Protein AF-A0A924RIN3-F1 (afdb_monomer_lite)

Secondary structure (DSSP, 8-state):
---TT-HHHHHHHHHHHHHHHHHTS-TTTHHHHHHHHHHHHHHHHHTSTT--HHHHHHHHHHTTT-HHHHHHHHHHHHHT-TTSHHHHHHHHHHHHTT-HHHHHHHHHHH--TTTS-HHHHHHHHHHHHHTT-HHHHHHHHHHHTTSS-HHHHHHHHHHHHHHHHHT--

Radius of gyration: 17.66 Å; chains: 1; bounding box: 41×38×47 Å

pLDDT: mean 95.0, std 5.31, range [60.62, 98.88]

Sequence (169 aa):
MVDPNDHVAFAELAEIVRAHAALGHEDESRPRAVADAEWALAEELAQSARAWYPLIELARLSVREDLDGAQRRLGIAVERDPSGRALAEALAMLRRAGMLDAALSLGVGHWRPREHVPEAGRELVQIAVQAGRIGEAKRHLAALEAHPDQGAVGDLRIDLDAMILSHDH

Structure (mmCIF, N/CA/C/O backbone):
data_AF-A0A924RIN3-F1
#
_entry.id   AF-A0A924RIN3-F1
#
loop_
_atom_site.group_PDB
_atom_site.id
_atom_site.type_symbol
_atom_site.label_atom_id
_atom_site.label_alt_id
_atom_site.label_comp_id
_atom_site.label_asym_id
_atom_site.label_entity_id
_atom_site.label_seq_id
_atom_site.pdbx_PDB_ins_code
_atom_site.Cartn_x
_atom_site.Cartn_y
_atom_site.Cartn_z
_atom_site.occupancy
_atom_site.B_iso_or_equiv
_atom_site.auth_seq_id
_atom_site.auth_comp_id
_atom_site.auth_asym_id
_atom_site.auth_atom_id
_atom_site.pdbx_PDB_model_num
ATOM 1 N N . MET A 1 1 ? -2.947 19.252 -17.527 1.00 60.62 1 MET A N 1
ATOM 2 C CA . MET A 1 1 ? -1.779 18.657 -16.843 1.00 60.62 1 MET A CA 1
ATOM 3 C C . MET A 1 1 ? -2.234 17.296 -16.359 1.00 60.62 1 MET A C 1
ATOM 5 O O . MET A 1 1 ? -3.282 17.256 -15.731 1.00 60.62 1 MET A O 1
ATOM 9 N N . VAL A 1 2 ? -1.551 16.222 -16.756 1.00 81.12 2 VAL A N 1
ATOM 10 C CA . VAL A 1 2 ? -1.919 14.840 -16.390 1.00 81.12 2 VAL A CA 1
ATOM 11 C C . VAL A 1 2 ? -1.817 14.682 -14.869 1.00 81.12 2 VAL A C 1
ATOM 13 O O . VAL A 1 2 ? -0.921 15.275 -14.262 1.00 81.12 2 VAL A O 1
ATOM 16 N N . ASP A 1 3 ? -2.752 13.956 -14.255 1.00 90.12 3 ASP A N 1
ATOM 17 C CA . ASP A 1 3 ? -2.688 13.618 -12.832 1.00 90.12 3 ASP A CA 1
ATOM 18 C C . ASP A 1 3 ? -1.645 12.505 -12.633 1.00 90.12 3 ASP A C 1
ATOM 20 O O . ASP A 1 3 ? -1.847 11.401 -13.136 1.00 90.12 3 ASP A O 1
ATOM 24 N N . PRO A 1 4 ? -0.520 12.752 -11.934 1.00 90.12 4 PRO A N 1
ATOM 25 C CA . PRO A 1 4 ? 0.497 11.723 -11.716 1.00 90.12 4 PRO A CA 1
ATOM 26 C C . PRO A 1 4 ? 0.030 10.602 -10.776 1.00 90.12 4 PRO A C 1
ATOM 28 O O . PRO A 1 4 ? 0.766 9.640 -10.581 1.00 90.12 4 PRO A O 1
ATOM 31 N N . ASN A 1 5 ? -1.155 10.739 -10.174 1.00 95.50 5 ASN A N 1
ATOM 32 C CA . ASN A 1 5 ? -1.767 9.735 -9.311 1.00 95.50 5 ASN A CA 1
ATOM 33 C C . ASN A 1 5 ? -2.856 8.918 -10.015 1.00 95.50 5 ASN A C 1
ATOM 35 O O . ASN A 1 5 ? -3.521 8.107 -9.371 1.00 95.50 5 ASN A O 1
ATOM 39 N N . ASP A 1 6 ? -3.041 9.118 -11.322 1.00 94.69 6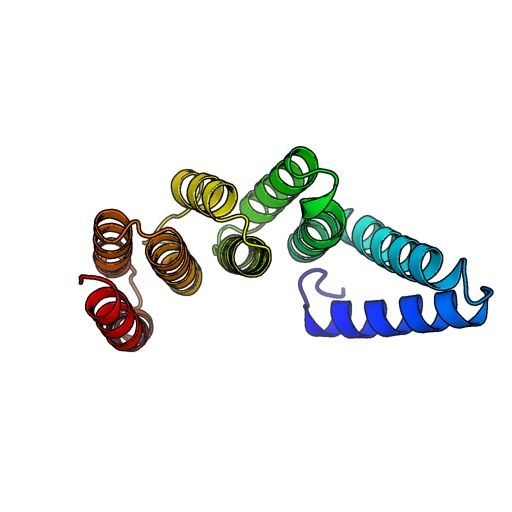 ASP A N 1
ATOM 40 C CA . ASP A 1 6 ? -3.910 8.274 -12.130 1.00 94.69 6 ASP A CA 1
ATOM 41 C C . ASP A 1 6 ? -3.249 6.904 -12.343 1.00 94.69 6 ASP A C 1
ATOM 43 O O . ASP A 1 6 ? -2.383 6.709 -13.199 1.00 94.69 6 ASP A O 1
ATOM 47 N N . HIS A 1 7 ? -3.678 5.947 -11.528 1.00 93.56 7 HIS A N 1
ATOM 48 C CA . HIS A 1 7 ? -3.308 4.539 -11.602 1.00 93.56 7 HIS 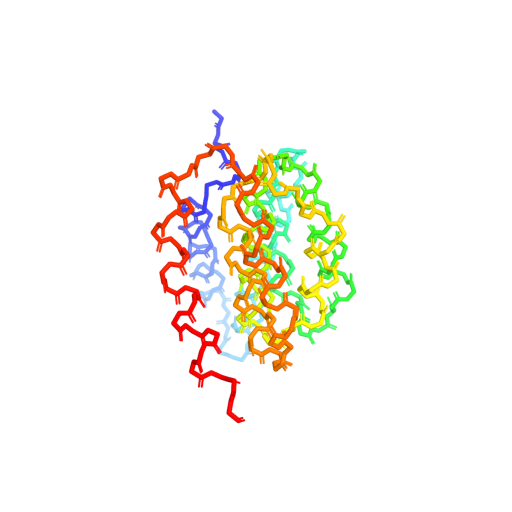A CA 1
ATOM 49 C C . HIS A 1 7 ? -3.563 3.879 -12.968 1.00 93.56 7 HIS A C 1
ATOM 51 O O . HIS A 1 7 ? -2.773 3.026 -13.372 1.00 93.56 7 HIS A O 1
ATOM 57 N N . VAL A 1 8 ? -4.611 4.271 -13.704 1.00 94.19 8 VAL A N 1
ATOM 58 C CA . VAL A 1 8 ? -4.901 3.702 -15.032 1.00 94.19 8 VAL A CA 1
ATOM 59 C C . VAL A 1 8 ? -3.883 4.222 -16.035 1.00 94.19 8 VAL A C 1
ATOM 61 O O . VAL A 1 8 ? -3.237 3.430 -16.721 1.00 94.19 8 VAL A O 1
ATOM 64 N N . ALA A 1 9 ? -3.665 5.538 -16.053 1.00 94.75 9 ALA A N 1
ATOM 65 C CA . ALA A 1 9 ? -2.673 6.148 -16.930 1.00 94.75 9 ALA A CA 1
ATOM 66 C C . ALA A 1 9 ? -1.254 5.633 -16.632 1.00 94.75 9 ALA A C 1
ATOM 68 O O . ALA A 1 9 ? -0.486 5.361 -17.557 1.00 94.75 9 ALA A O 1
ATOM 69 N N . PHE A 1 10 ? -0.902 5.452 -15.353 1.00 95.19 10 PHE A N 1
ATOM 70 C CA . PHE A 1 10 ? 0.376 4.851 -14.976 1.00 95.19 10 PHE A CA 1
ATOM 71 C C . PHE A 1 10 ? 0.501 3.424 -15.516 1.00 95.19 10 PHE A C 1
ATOM 73 O O . PHE A 1 10 ? 1.515 3.097 -16.128 1.00 95.19 10 PHE A O 1
ATOM 80 N N . ALA A 1 11 ? -0.515 2.578 -15.316 1.00 94.31 11 ALA A N 1
ATOM 81 C CA . ALA A 1 11 ? -0.486 1.186 -15.757 1.00 94.31 11 ALA A CA 1
ATOM 82 C C . ALA A 1 11 ? -0.341 1.067 -17.283 1.00 94.31 11 ALA A C 1
ATOM 84 O O . ALA A 1 11 ? 0.466 0.269 -17.758 1.00 94.31 11 ALA A O 1
ATOM 85 N N . GLU A 1 12 ? -1.058 1.895 -18.046 1.00 96.06 12 GLU A N 1
ATOM 86 C CA . GLU A 1 12 ? -0.946 1.947 -19.507 1.00 96.06 12 GLU A CA 1
ATOM 87 C C . GLU A 1 12 ? 0.465 2.349 -19.960 1.00 96.06 12 GLU A C 1
ATOM 89 O O . GLU A 1 12 ? 1.055 1.695 -20.823 1.00 96.06 12 GLU A O 1
ATOM 94 N N . LEU A 1 13 ? 1.046 3.386 -19.349 1.00 95.38 13 LEU A N 1
ATOM 95 C CA . LEU A 1 13 ? 2.418 3.807 -19.644 1.00 95.38 13 LEU A CA 1
ATOM 96 C C . LEU A 1 13 ? 3.439 2.736 -19.251 1.00 95.38 13 LEU A C 1
ATOM 98 O O . LEU A 1 13 ? 4.384 2.491 -20.004 1.00 95.38 13 LEU A O 1
ATOM 102 N N . ALA A 1 14 ? 3.236 2.073 -18.112 1.00 95.06 14 ALA A N 1
ATOM 103 C CA . ALA A 1 14 ? 4.094 0.999 -17.637 1.00 95.06 14 ALA A CA 1
ATOM 104 C C . ALA A 1 14 ? 4.102 -0.179 -18.626 1.00 95.06 14 ALA A C 1
ATOM 106 O O . ALA A 1 14 ? 5.171 -0.674 -18.976 1.00 95.06 14 ALA A O 1
ATOM 107 N N . GLU A 1 15 ? 2.942 -0.583 -19.152 1.00 95.44 15 GLU A N 1
ATOM 108 C CA . GLU A 1 15 ? 2.861 -1.615 -20.197 1.00 95.44 15 GLU A CA 1
ATOM 109 C C . GLU A 1 15 ? 3.625 -1.214 -21.465 1.00 95.44 15 GLU A C 1
ATOM 111 O O . GLU A 1 15 ? 4.379 -2.018 -22.016 1.00 95.44 15 GLU A O 1
ATOM 116 N N . ILE A 1 16 ? 3.496 0.041 -21.906 1.00 96.00 16 ILE A N 1
ATOM 117 C CA . ILE A 1 16 ? 4.192 0.539 -23.099 1.00 96.00 16 ILE A CA 1
ATOM 118 C C . ILE A 1 16 ? 5.715 0.486 -22.913 1.00 96.00 16 ILE A C 1
ATOM 120 O O . ILE A 1 16 ? 6.418 -0.030 -23.789 1.00 96.00 16 ILE A O 1
ATOM 124 N N . VAL A 1 17 ? 6.244 0.986 -21.789 1.00 95.44 17 VAL A N 1
ATOM 125 C CA . VAL A 1 17 ? 7.701 0.999 -21.555 1.00 95.44 17 VAL A CA 1
ATOM 126 C C . VAL A 1 17 ? 8.256 -0.407 -21.342 1.00 95.44 17 VAL A C 1
ATOM 128 O O . VAL A 1 17 ? 9.335 -0.711 -21.852 1.00 95.44 17 VAL A O 1
ATOM 131 N N . ARG A 1 18 ? 7.502 -1.297 -20.682 1.00 93.69 18 ARG A N 1
ATOM 132 C CA . ARG A 1 18 ? 7.867 -2.711 -20.533 1.00 93.69 18 ARG A CA 1
ATOM 133 C C . ARG A 1 18 ? 7.918 -3.423 -21.880 1.00 93.69 18 ARG A C 1
ATOM 135 O O . ARG A 1 18 ? 8.896 -4.111 -22.164 1.00 93.69 18 ARG A O 1
ATOM 142 N N . ALA A 1 19 ? 6.901 -3.243 -22.723 1.00 92.69 19 ALA A N 1
ATOM 143 C CA . ALA A 1 19 ? 6.863 -3.839 -24.055 1.00 92.69 19 ALA A CA 1
ATOM 144 C C . ALA A 1 19 ? 8.022 -3.334 -24.925 1.00 92.69 19 ALA A C 1
ATOM 146 O O . ALA A 1 19 ? 8.679 -4.126 -25.600 1.00 92.69 19 ALA A O 1
ATOM 147 N N . HIS A 1 20 ? 8.320 -2.034 -24.870 1.00 92.56 20 HIS A N 1
ATOM 148 C CA . HIS A 1 20 ? 9.442 -1.457 -25.606 1.00 92.56 20 HIS A CA 1
ATOM 149 C C . HIS A 1 20 ? 10.793 -2.006 -25.127 1.00 92.56 20 HIS A C 1
ATOM 151 O O . HIS A 1 20 ? 11.604 -2.440 -25.945 1.00 92.56 20 HIS A O 1
ATOM 157 N N . ALA A 1 21 ? 11.012 -2.061 -23.810 1.00 91.38 21 ALA A N 1
ATOM 158 C CA . ALA A 1 21 ? 12.217 -2.644 -23.227 1.00 91.38 21 ALA A CA 1
ATOM 159 C C . ALA A 1 21 ? 12.362 -4.133 -23.581 1.00 91.38 21 ALA A C 1
ATOM 161 O O . ALA A 1 21 ? 13.458 -4.602 -23.868 1.00 91.38 21 ALA A O 1
ATOM 162 N N . ALA A 1 22 ? 11.262 -4.885 -23.642 1.00 91.06 22 ALA A N 1
ATOM 163 C CA . ALA A 1 22 ? 11.312 -6.304 -23.971 1.00 91.06 22 ALA A CA 1
ATOM 164 C C . ALA A 1 22 ? 11.766 -6.596 -25.413 1.00 91.06 22 ALA A C 1
ATOM 166 O O . ALA A 1 22 ? 12.414 -7.618 -25.647 1.00 91.06 22 ALA A O 1
ATOM 167 N N . LEU A 1 23 ? 11.441 -5.712 -26.365 1.00 89.00 23 LEU A N 1
ATOM 168 C CA . LEU A 1 23 ? 11.794 -5.859 -27.783 1.00 89.00 23 LEU A CA 1
ATOM 169 C C . LEU A 1 23 ? 13.287 -5.633 -28.060 1.00 89.00 23 LEU A C 1
ATOM 171 O O . LEU A 1 23 ? 13.813 -6.176 -29.029 1.00 89.00 23 LEU A O 1
ATOM 175 N N . GLY A 1 24 ? 13.963 -4.831 -27.234 1.00 81.31 24 GLY A N 1
ATOM 176 C CA . GLY A 1 24 ? 15.371 -4.467 -27.418 1.00 81.31 24 GLY A CA 1
ATOM 177 C C . GLY A 1 24 ? 16.381 -5.438 -26.801 1.00 81.31 24 GLY A C 1
ATOM 178 O O . GLY A 1 24 ? 17.581 -5.219 -26.950 1.00 81.31 24 GLY A O 1
ATOM 179 N N . HIS A 1 25 ? 15.921 -6.476 -26.094 1.00 84.50 25 HIS A N 1
ATOM 180 C CA . HIS A 1 25 ? 16.764 -7.304 -25.230 1.00 84.50 25 HIS A CA 1
ATOM 181 C C . HIS A 1 25 ? 16.569 -8.815 -25.448 1.00 84.50 25 HIS A C 1
ATOM 183 O O . HIS A 1 25 ? 15.454 -9.316 -25.635 1.00 84.50 25 HIS A O 1
ATOM 189 N N . GLU A 1 26 ? 17.684 -9.550 -25.386 1.00 81.19 26 GLU A N 1
ATOM 190 C CA . GLU A 1 26 ? 17.725 -11.018 -25.427 1.00 81.19 26 GLU A CA 1
ATOM 191 C C . GLU A 1 26 ? 17.044 -11.643 -24.198 1.00 81.19 26 GLU A C 1
ATOM 193 O O . GLU A 1 26 ? 16.932 -11.001 -23.150 1.00 81.19 26 GLU A O 1
ATOM 198 N N . ASP A 1 27 ? 16.627 -12.909 -24.311 1.00 79.56 27 ASP A N 1
ATOM 199 C CA . ASP A 1 27 ? 15.782 -13.602 -23.324 1.00 79.56 27 ASP A CA 1
ATOM 200 C C . ASP A 1 27 ? 16.322 -13.542 -21.880 1.00 79.56 27 ASP A C 1
ATOM 202 O O . ASP A 1 27 ? 15.538 -13.339 -20.955 1.00 79.56 27 ASP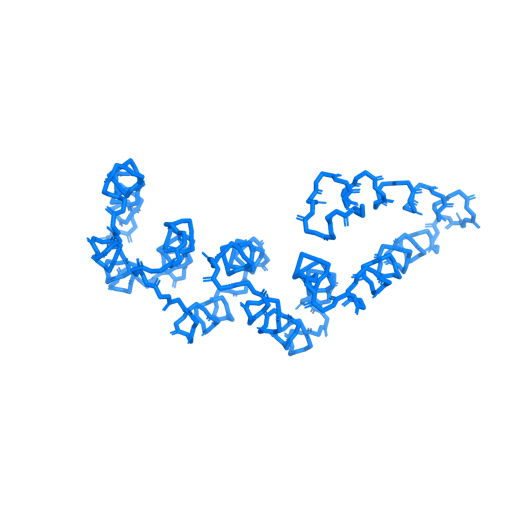 A O 1
ATOM 206 N N . GLU A 1 28 ? 17.641 -13.649 -21.672 1.00 82.81 28 GLU A N 1
ATOM 207 C CA . GLU A 1 28 ? 18.255 -13.621 -20.331 1.00 82.81 28 GLU A CA 1
ATOM 208 C C . GLU A 1 28 ? 18.287 -12.218 -19.698 1.00 82.81 28 GLU A C 1
ATOM 210 O O . GLU A 1 28 ? 18.131 -12.081 -18.485 1.00 82.81 28 GLU A O 1
ATOM 215 N N . SER A 1 29 ? 18.454 -11.160 -20.501 1.00 87.25 29 SER A N 1
ATOM 216 C CA . SER A 1 29 ? 18.517 -9.770 -20.008 1.00 87.25 29 SER A CA 1
ATOM 217 C C . SER A 1 29 ? 17.152 -9.076 -19.972 1.00 87.25 29 SER A C 1
ATOM 219 O O . SER A 1 29 ? 16.974 -8.081 -19.263 1.00 87.25 29 SER A O 1
ATOM 221 N N . ARG A 1 30 ? 16.164 -9.626 -20.690 1.00 88.44 30 ARG A N 1
ATOM 222 C CA . ARG A 1 30 ? 14.812 -9.075 -20.817 1.00 88.44 30 ARG A CA 1
ATOM 223 C C . ARG A 1 30 ? 14.135 -8.780 -19.471 1.00 88.44 30 ARG A C 1
ATOM 225 O O . ARG A 1 30 ? 13.629 -7.668 -19.335 1.00 88.44 30 ARG A O 1
ATOM 232 N N . PRO A 1 31 ? 14.118 -9.679 -18.463 1.00 88.88 31 PRO A N 1
ATOM 233 C CA . PRO A 1 31 ? 13.431 -9.394 -17.201 1.00 88.88 31 PRO A CA 1
ATOM 234 C C . PRO A 1 31 ? 13.999 -8.168 -16.482 1.00 88.88 31 PRO A C 1
ATOM 236 O O . PRO A 1 31 ? 13.246 -7.369 -15.927 1.00 88.88 31 PRO A O 1
ATOM 239 N N . ARG A 1 32 ? 15.326 -7.993 -16.531 1.00 88.62 32 ARG A N 1
ATOM 240 C CA . ARG A 1 32 ? 16.002 -6.855 -15.909 1.00 88.62 32 ARG A CA 1
ATOM 241 C C . ARG A 1 32 ? 15.695 -5.553 -16.644 1.00 88.62 32 ARG A C 1
ATOM 243 O O . ARG A 1 32 ? 15.315 -4.586 -15.997 1.00 88.62 32 ARG A O 1
ATOM 250 N N . ALA A 1 33 ? 15.779 -5.551 -17.974 1.00 90.44 33 ALA A N 1
ATOM 251 C CA . ALA A 1 33 ? 15.481 -4.373 -18.789 1.00 90.44 33 ALA A CA 1
ATOM 252 C C . ALA A 1 33 ? 14.038 -3.875 -18.599 1.00 90.44 33 ALA A C 1
ATOM 254 O O . ALA A 1 33 ? 13.791 -2.675 -18.511 1.00 90.44 33 ALA A O 1
ATOM 255 N N . VAL A 1 34 ? 13.085 -4.804 -18.491 1.00 92.19 34 VAL A N 1
ATOM 256 C CA . VAL A 1 34 ? 11.671 -4.511 -18.216 1.00 92.19 34 VAL A CA 1
ATOM 257 C C . VAL A 1 34 ? 11.498 -3.847 -16.845 1.00 92.19 34 VAL A C 1
ATOM 259 O O . VAL A 1 34 ? 10.801 -2.838 -16.742 1.00 92.19 34 VAL A O 1
ATOM 262 N N . ALA A 1 35 ? 12.155 -4.378 -15.808 1.00 91.12 35 ALA A N 1
ATOM 263 C CA . ALA A 1 35 ? 12.113 -3.805 -14.464 1.00 91.12 35 ALA A CA 1
ATOM 264 C C . ALA A 1 35 ? 12.775 -2.417 -14.403 1.00 91.12 35 ALA A C 1
ATOM 266 O O . ALA A 1 35 ? 12.212 -1.500 -13.807 1.00 91.12 35 ALA A O 1
ATOM 267 N N . ASP A 1 36 ? 13.926 -2.242 -15.058 1.00 94.00 36 ASP A N 1
ATOM 268 C CA . ASP A 1 36 ? 14.646 -0.965 -15.106 1.00 94.00 36 ASP A CA 1
ATOM 269 C C . ASP A 1 36 ? 13.830 0.114 -15.855 1.00 94.00 36 ASP A C 1
ATOM 271 O O . ASP A 1 36 ? 13.809 1.275 -15.445 1.00 94.00 36 ASP A O 1
ATOM 275 N N . ALA A 1 37 ? 13.100 -0.253 -16.916 1.00 95.56 37 ALA A N 1
ATOM 276 C CA . ALA A 1 37 ? 12.231 0.672 -17.648 1.00 95.56 37 ALA A CA 1
ATOM 277 C C . ALA A 1 37 ? 11.029 1.145 -16.813 1.00 95.56 37 ALA A C 1
ATOM 279 O O . ALA A 1 37 ? 10.693 2.331 -16.810 1.00 95.56 37 ALA A O 1
ATOM 280 N N . GLU A 1 38 ? 10.390 0.228 -16.085 1.00 96.50 38 GLU A N 1
ATOM 281 C CA . GLU A 1 38 ? 9.289 0.558 -15.177 1.00 96.50 38 GLU A CA 1
ATOM 282 C C . GLU A 1 38 ? 9.765 1.415 -13.997 1.00 96.50 38 GLU A C 1
ATOM 284 O O . GLU A 1 38 ? 9.096 2.378 -13.619 1.00 96.50 38 GLU A O 1
ATOM 289 N N . TRP A 1 39 ? 10.956 1.119 -13.469 1.00 97.00 39 TRP A N 1
ATOM 290 C CA . TRP A 1 39 ? 11.609 1.935 -12.450 1.00 97.00 39 TRP A CA 1
ATOM 291 C C . TRP A 1 39 ? 11.827 3.370 -12.933 1.00 97.00 39 TRP A C 1
ATOM 293 O O . TRP A 1 39 ? 11.400 4.313 -12.268 1.00 97.00 39 TRP A O 1
ATOM 303 N N . ALA A 1 40 ? 12.427 3.544 -14.114 1.00 97.06 40 ALA A N 1
ATOM 304 C CA . ALA A 1 40 ? 12.713 4.861 -14.679 1.00 97.06 40 ALA A CA 1
ATOM 305 C C . ALA A 1 40 ? 11.436 5.689 -14.914 1.00 97.06 40 ALA A C 1
ATOM 307 O O . ALA A 1 40 ? 11.412 6.885 -14.621 1.00 97.06 40 ALA A O 1
ATOM 308 N N . LEU A 1 41 ? 10.354 5.055 -15.389 1.00 96.56 41 LEU A N 1
ATOM 309 C CA . LEU A 1 41 ? 9.045 5.702 -15.523 1.00 96.56 41 LEU A CA 1
ATOM 310 C C . LEU A 1 41 ? 8.536 6.218 -14.170 1.00 96.56 41 LEU A C 1
ATOM 312 O O . LEU A 1 41 ? 8.092 7.362 -14.061 1.00 96.56 41 LEU A O 1
ATOM 316 N N . ALA A 1 42 ? 8.595 5.378 -13.137 1.00 96.44 42 ALA A N 1
ATOM 317 C CA . ALA A 1 42 ? 8.117 5.744 -11.815 1.00 96.44 42 ALA A CA 1
ATOM 318 C C . ALA A 1 42 ? 8.970 6.854 -11.177 1.00 96.44 42 ALA A C 1
ATOM 320 O O . ALA A 1 42 ? 8.413 7.764 -10.561 1.00 96.44 42 ALA A O 1
ATOM 321 N N . GLU A 1 43 ? 10.293 6.837 -11.366 1.00 96.75 43 GLU A N 1
ATOM 322 C CA . GLU A 1 43 ? 11.189 7.909 -10.913 1.00 96.75 43 GLU A CA 1
ATOM 323 C C . GLU A 1 43 ? 10.882 9.249 -11.575 1.00 96.75 43 GLU A C 1
ATOM 325 O O . GLU A 1 43 ? 10.776 10.259 -10.875 1.00 96.75 43 GLU A O 1
ATOM 330 N N . GLU A 1 44 ? 10.694 9.263 -12.895 1.00 96.38 44 GLU A N 1
ATOM 331 C CA . GLU A 1 44 ? 10.370 10.484 -13.634 1.00 96.38 44 GLU A CA 1
ATOM 332 C C . GLU A 1 44 ? 9.057 11.099 -13.127 1.00 96.38 44 GLU A C 1
ATOM 334 O O . GLU A 1 44 ? 8.996 12.283 -12.790 1.00 96.38 44 GLU A O 1
ATOM 339 N N . LEU A 1 45 ? 8.010 10.284 -12.967 1.00 94.50 45 LEU A N 1
ATOM 340 C CA . LEU A 1 45 ? 6.715 10.762 -12.477 1.00 94.50 45 LEU A CA 1
ATOM 341 C C . LEU A 1 45 ? 6.758 11.189 -10.997 1.00 94.50 45 LEU A C 1
ATOM 343 O O . LEU A 1 45 ? 6.055 12.127 -10.600 1.00 94.50 45 LEU A O 1
ATOM 347 N N . ALA A 1 46 ? 7.603 10.558 -10.176 1.00 95.25 46 ALA A N 1
ATOM 348 C CA . ALA A 1 46 ? 7.756 10.873 -8.754 1.00 95.25 46 ALA A CA 1
ATOM 349 C C . ALA A 1 46 ? 8.384 12.255 -8.481 1.00 95.25 46 ALA A C 1
ATOM 351 O O . ALA A 1 46 ? 8.246 12.773 -7.362 1.00 95.25 46 ALA A O 1
ATOM 352 N N . GLN A 1 47 ? 9.025 12.881 -9.480 1.00 92.69 47 GLN A N 1
ATOM 353 C CA . GLN A 1 47 ? 9.599 14.230 -9.364 1.00 92.69 47 GLN A CA 1
ATOM 354 C C . GLN A 1 47 ? 8.541 15.297 -9.048 1.00 92.69 47 GLN A C 1
ATOM 356 O O . GLN A 1 47 ? 8.843 16.334 -8.453 1.00 92.69 47 GLN A O 1
ATOM 361 N N . SER A 1 48 ? 7.277 15.054 -9.405 1.00 91.75 48 SER A N 1
ATOM 362 C CA . SER A 1 48 ? 6.193 15.969 -9.064 1.00 91.75 48 SER A CA 1
ATOM 363 C C . SER A 1 48 ? 5.902 15.944 -7.563 1.00 91.75 48 SER A C 1
ATOM 365 O O . SER A 1 48 ? 5.612 14.897 -6.996 1.00 91.75 48 SER A O 1
ATOM 367 N N . ALA A 1 49 ? 5.868 17.110 -6.912 1.00 90.44 49 ALA A N 1
ATOM 368 C CA . ALA A 1 49 ? 5.577 17.207 -5.476 1.00 90.44 49 ALA A CA 1
ATOM 369 C C . ALA A 1 49 ? 4.191 16.659 -5.071 1.00 90.44 49 ALA A C 1
ATOM 371 O O . ALA A 1 49 ? 3.985 16.324 -3.911 1.00 90.44 49 ALA A O 1
ATOM 372 N N . ARG A 1 50 ? 3.251 16.552 -6.021 1.00 92.00 50 ARG A N 1
ATOM 373 C CA . ARG A 1 50 ? 1.909 15.981 -5.802 1.00 92.00 50 ARG A CA 1
ATOM 374 C C . ARG A 1 50 ? 1.808 14.484 -6.116 1.00 92.00 50 ARG A C 1
ATOM 376 O O . ARG A 1 50 ? 0.734 13.918 -5.953 1.00 92.00 50 ARG A O 1
ATOM 383 N N . ALA A 1 51 ? 2.872 13.873 -6.639 1.00 95.19 51 ALA A N 1
ATOM 384 C CA . ALA A 1 51 ? 2.874 12.473 -7.042 1.00 95.19 51 ALA A CA 1
ATOM 385 C C . ALA A 1 51 ? 3.129 11.581 -5.826 1.00 95.19 51 ALA A C 1
ATOM 387 O O . ALA A 1 51 ? 4.243 11.540 -5.303 1.00 95.19 51 ALA A O 1
ATOM 388 N N . TRP A 1 52 ? 2.104 10.876 -5.371 1.00 97.81 52 TRP A N 1
ATOM 389 C CA . TRP A 1 52 ? 2.217 9.840 -4.351 1.00 97.81 52 TRP A CA 1
ATOM 390 C C . TRP A 1 52 ? 2.167 8.441 -4.973 1.00 97.81 52 TRP A C 1
ATOM 392 O O . TRP A 1 52 ? 2.896 7.563 -4.522 1.00 97.81 52 TRP A O 1
ATOM 402 N N . TYR A 1 53 ? 1.400 8.231 -6.048 1.00 97.94 53 TYR A N 1
ATOM 403 C CA . TYR A 1 53 ? 1.259 6.902 -6.657 1.00 97.94 53 TYR A CA 1
ATOM 404 C C . TYR A 1 53 ? 2.579 6.346 -7.232 1.00 97.94 53 TYR A C 1
ATOM 406 O O . TYR A 1 53 ? 2.941 5.220 -6.890 1.00 97.94 53 TYR A O 1
ATOM 414 N N . PRO A 1 54 ? 3.398 7.117 -7.981 1.00 98.00 54 PRO A N 1
ATOM 415 C CA . PRO A 1 54 ? 4.682 6.617 -8.483 1.00 98.00 54 PRO A CA 1
ATOM 416 C C . PRO A 1 54 ? 5.671 6.244 -7.368 1.00 98.00 54 PRO A C 1
ATOM 418 O O . PRO A 1 54 ? 6.481 5.337 -7.531 1.00 98.00 54 PRO A O 1
ATOM 421 N N . LEU A 1 55 ? 5.589 6.894 -6.198 1.00 98.44 55 LEU A N 1
ATOM 422 C CA . LEU A 1 55 ? 6.391 6.515 -5.028 1.00 98.44 55 LEU A CA 1
ATOM 423 C C . LEU A 1 55 ? 5.975 5.147 -4.467 1.00 98.44 55 LEU A C 1
ATOM 425 O O . LEU A 1 55 ? 6.839 4.395 -4.013 1.00 98.44 55 LEU A O 1
ATOM 429 N N . ILE A 1 56 ? 4.681 4.816 -4.517 1.00 98.44 56 ILE A N 1
ATOM 430 C CA . ILE A 1 56 ? 4.170 3.490 -4.142 1.00 98.44 56 ILE A CA 1
ATOM 431 C C . ILE A 1 56 ? 4.654 2.435 -5.138 1.00 98.44 56 ILE A C 1
ATOM 433 O O . ILE A 1 56 ? 5.073 1.359 -4.718 1.00 98.44 56 ILE A O 1
ATOM 437 N N . GLU A 1 57 ? 4.675 2.748 -6.433 1.00 98.00 57 GLU A N 1
ATOM 438 C CA . GLU A 1 57 ? 5.196 1.841 -7.461 1.00 98.00 57 GLU A CA 1
ATOM 439 C C . GLU A 1 57 ? 6.699 1.587 -7.297 1.00 98.00 57 GLU A C 1
ATOM 441 O O . GLU A 1 57 ? 7.129 0.434 -7.278 1.00 98.00 57 GLU A O 1
ATOM 446 N N . LEU A 1 58 ? 7.499 2.628 -7.045 1.00 98.12 58 LEU A N 1
ATOM 447 C CA . LEU A 1 58 ? 8.918 2.462 -6.705 1.00 98.12 58 LEU A CA 1
ATOM 448 C C . LEU A 1 58 ? 9.111 1.602 -5.452 1.00 98.12 58 LEU A C 1
ATOM 450 O O . LEU A 1 58 ? 9.988 0.740 -5.419 1.00 98.12 58 LEU A O 1
ATOM 454 N N . ALA A 1 59 ? 8.284 1.810 -4.425 1.00 98.25 59 ALA A N 1
ATOM 455 C CA . ALA A 1 59 ? 8.318 0.978 -3.231 1.00 98.25 59 ALA A CA 1
ATOM 456 C C . ALA A 1 59 ? 7.961 -0.482 -3.550 1.00 98.25 59 ALA A C 1
ATOM 458 O O . ALA A 1 59 ? 8.646 -1.381 -3.072 1.00 98.25 59 ALA A O 1
ATOM 459 N N . ARG A 1 60 ? 6.946 -0.738 -4.385 1.00 97.50 60 ARG A N 1
ATOM 460 C CA . ARG A 1 60 ? 6.553 -2.091 -4.813 1.00 97.50 60 ARG A CA 1
ATOM 461 C C . ARG A 1 60 ? 7.688 -2.804 -5.544 1.00 97.50 60 ARG A C 1
ATOM 463 O O . ARG A 1 60 ? 7.910 -3.987 -5.295 1.00 97.50 60 ARG A O 1
ATOM 470 N N . LEU A 1 61 ? 8.392 -2.098 -6.427 1.00 96.12 61 LEU A N 1
ATOM 471 C CA . LEU A 1 61 ? 9.522 -2.648 -7.175 1.00 96.12 61 LEU A CA 1
ATOM 472 C C . LEU A 1 61 ? 10.700 -2.999 -6.256 1.00 96.12 61 LEU A C 1
ATOM 474 O O . LEU A 1 61 ? 11.361 -4.006 -6.491 1.00 96.12 61 LEU A O 1
ATOM 478 N N . SER A 1 62 ? 10.939 -2.222 -5.192 1.00 96.50 62 SER A N 1
ATOM 479 C CA . SER A 1 62 ? 12.094 -2.432 -4.309 1.00 96.50 62 SER A CA 1
ATOM 480 C C . SER A 1 62 ? 11.812 -3.254 -3.053 1.00 96.50 62 SER A C 1
ATOM 482 O O . SER A 1 62 ? 12.760 -3.714 -2.432 1.00 96.50 62 SER A O 1
ATOM 484 N N . VAL A 1 63 ? 10.556 -3.454 -2.636 1.00 97.56 63 VAL A N 1
ATOM 485 C CA . VAL A 1 63 ? 10.211 -3.916 -1.271 1.00 97.56 63 VAL A CA 1
ATOM 486 C C . VAL A 1 63 ? 10.892 -5.220 -0.834 1.00 97.56 63 VAL A C 1
ATOM 488 O O . VAL A 1 63 ? 11.153 -5.407 0.352 1.00 97.56 63 VAL A O 1
ATOM 491 N N . ARG A 1 64 ? 11.190 -6.128 -1.772 1.00 95.44 64 ARG A N 1
ATOM 492 C CA . ARG A 1 64 ? 11.849 -7.413 -1.474 1.00 95.44 64 ARG A CA 1
ATOM 493 C C . ARG A 1 64 ? 13.368 -7.309 -1.342 1.00 95.44 64 ARG A C 1
ATOM 495 O O . ARG A 1 64 ? 13.960 -8.142 -0.667 1.00 95.44 64 ARG A O 1
ATOM 502 N N . GLU A 1 65 ? 13.979 -6.325 -1.990 1.00 95.69 65 GLU A N 1
ATOM 503 C CA . GLU A 1 65 ? 15.437 -6.143 -2.048 1.00 95.69 65 GLU A CA 1
ATOM 504 C C . GLU A 1 65 ? 15.912 -5.010 -1.121 1.00 95.69 65 GLU A C 1
ATOM 506 O O . GLU A 1 65 ? 16.999 -5.082 -0.556 1.00 95.69 65 GLU A O 1
ATOM 511 N N . ASP A 1 66 ? 15.079 -3.985 -0.931 1.00 97.56 66 ASP A N 1
ATOM 512 C CA . ASP A 1 66 ? 15.318 -2.788 -0.124 1.00 97.56 66 ASP A CA 1
ATOM 513 C C . ASP A 1 66 ? 14.007 -2.347 0.553 1.00 97.56 66 ASP A C 1
ATOM 515 O O . ASP A 1 66 ? 13.304 -1.429 0.106 1.00 97.56 66 ASP A O 1
ATOM 519 N N . LEU A 1 67 ? 13.660 -3.038 1.643 1.00 97.12 67 LEU A N 1
ATOM 520 C CA . LEU A 1 67 ? 12.468 -2.735 2.437 1.00 97.12 67 LEU A CA 1
ATOM 521 C C . LEU A 1 67 ? 12.563 -1.354 3.106 1.00 97.12 67 LEU A C 1
ATOM 523 O O . LEU A 1 67 ? 11.564 -0.642 3.190 1.00 97.12 67 LEU A O 1
ATOM 527 N N . ASP A 1 68 ? 13.747 -0.943 3.559 1.00 97.75 68 ASP A N 1
ATOM 528 C CA . ASP A 1 68 ? 13.929 0.353 4.218 1.00 97.75 68 ASP A CA 1
ATOM 529 C C . ASP A 1 68 ? 13.729 1.509 3.234 1.00 97.75 68 ASP A C 1
ATOM 531 O O . ASP A 1 68 ? 13.057 2.496 3.542 1.00 97.75 68 ASP A O 1
ATOM 535 N N . GLY A 1 69 ? 14.279 1.398 2.023 1.00 98.00 69 GLY A N 1
ATOM 536 C CA . GLY A 1 69 ? 14.038 2.361 0.957 1.00 98.00 69 GLY A CA 1
ATOM 537 C C . GLY A 1 69 ? 12.601 2.354 0.461 1.00 98.00 69 GLY A C 1
ATOM 538 O O . GLY A 1 69 ? 12.068 3.428 0.175 1.00 98.00 69 GLY A O 1
ATOM 539 N N . ALA A 1 70 ? 11.945 1.193 0.404 1.00 98.31 70 ALA A N 1
ATOM 540 C CA . ALA A 1 70 ? 10.513 1.121 0.127 1.00 98.31 70 ALA A CA 1
ATOM 541 C C . ALA A 1 70 ? 9.711 1.890 1.190 1.00 98.31 70 ALA A C 1
ATOM 543 O O . ALA A 1 70 ? 8.931 2.775 0.845 1.00 98.31 70 ALA A O 1
ATOM 544 N N . GLN A 1 71 ? 9.961 1.647 2.481 1.00 98.19 71 GLN A N 1
ATOM 545 C CA . GLN A 1 71 ? 9.270 2.330 3.583 1.00 98.19 71 GLN A CA 1
ATOM 546 C C . GLN A 1 71 ? 9.476 3.849 3.569 1.00 98.19 71 GLN A C 1
ATOM 548 O O . GLN A 1 71 ? 8.515 4.590 3.772 1.00 98.19 71 GLN A O 1
ATOM 553 N N . ARG A 1 72 ? 10.690 4.336 3.268 1.00 98.19 72 ARG A N 1
ATOM 554 C CA . ARG A 1 72 ? 10.937 5.782 3.114 1.00 98.19 72 ARG A CA 1
ATOM 555 C C . ARG A 1 72 ? 10.075 6.394 2.008 1.00 98.19 72 ARG A C 1
ATOM 557 O O . ARG A 1 72 ? 9.470 7.440 2.220 1.00 98.19 72 ARG A O 1
ATOM 564 N N . ARG A 1 73 ? 9.986 5.739 0.845 1.00 98.38 73 ARG A N 1
ATOM 565 C CA . ARG A 1 73 ? 9.148 6.205 -0.276 1.00 98.38 73 ARG A CA 1
ATOM 566 C C . ARG A 1 73 ? 7.662 6.194 0.078 1.00 98.38 73 ARG A C 1
ATOM 568 O O . ARG A 1 73 ? 6.967 7.155 -0.238 1.00 98.38 73 ARG A O 1
ATOM 575 N N . LEU A 1 74 ? 7.197 5.154 0.773 1.00 98.69 74 LEU A N 1
ATOM 576 C CA . LEU A 1 74 ? 5.813 5.056 1.244 1.00 98.69 74 LEU A CA 1
ATOM 577 C C . LEU A 1 74 ? 5.458 6.155 2.249 1.00 98.69 74 LEU A C 1
ATOM 579 O O . LEU A 1 74 ? 4.391 6.746 2.127 1.00 98.69 74 LEU A O 1
ATOM 583 N N . GLY A 1 75 ? 6.350 6.476 3.191 1.00 98.31 75 GLY A N 1
ATOM 584 C CA . GLY A 1 75 ? 6.150 7.598 4.115 1.00 98.31 75 GLY A CA 1
ATOM 585 C C . GLY A 1 75 ? 5.943 8.919 3.370 1.00 98.31 75 GLY A C 1
ATOM 586 O O . GLY A 1 75 ? 4.949 9.603 3.589 1.00 98.31 75 GLY A O 1
ATOM 587 N N . ILE A 1 76 ? 6.808 9.212 2.391 1.00 98.19 76 ILE A N 1
ATOM 588 C CA . ILE A 1 76 ? 6.680 10.414 1.550 1.00 98.19 76 ILE A CA 1
ATOM 589 C C . ILE A 1 76 ? 5.365 10.397 0.751 1.00 98.19 76 ILE A C 1
ATOM 591 O O . ILE A 1 76 ? 4.710 11.429 0.622 1.00 98.19 76 ILE A O 1
ATOM 595 N N . ALA A 1 77 ? 4.961 9.245 0.204 1.00 98.44 77 ALA A N 1
ATOM 596 C CA . ALA A 1 77 ? 3.701 9.116 -0.530 1.00 98.44 77 ALA A CA 1
ATOM 597 C C . ALA A 1 77 ? 2.495 9.458 0.357 1.00 98.44 77 ALA A C 1
ATOM 599 O O . ALA A 1 77 ? 1.626 10.224 -0.054 1.00 98.44 77 ALA A O 1
ATOM 600 N N . VAL A 1 78 ? 2.475 8.932 1.583 1.00 98.44 78 VAL A N 1
ATOM 601 C CA . VAL A 1 78 ? 1.418 9.188 2.568 1.00 98.44 78 VAL A CA 1
ATOM 602 C C . VAL A 1 78 ? 1.386 10.659 2.984 1.00 98.44 78 VAL A C 1
ATOM 604 O O . VAL A 1 78 ? 0.313 11.245 3.055 1.00 98.44 78 VAL A O 1
ATOM 607 N N . GLU A 1 79 ? 2.541 11.290 3.190 1.00 96.94 79 GLU A N 1
ATOM 608 C CA . GLU A 1 79 ? 2.621 12.721 3.520 1.00 96.94 79 GLU A CA 1
ATOM 609 C C . GLU A 1 79 ? 2.108 13.632 2.391 1.00 96.94 79 GLU A C 1
ATOM 611 O O . GLU A 1 79 ? 1.582 14.714 2.654 1.00 96.94 79 GLU A O 1
ATOM 616 N N . ARG A 1 80 ? 2.238 13.206 1.127 1.00 97.12 80 ARG A N 1
ATOM 617 C CA . ARG A 1 80 ? 1.755 13.954 -0.048 1.00 97.12 80 ARG A CA 1
ATOM 618 C C . ARG A 1 80 ? 0.239 13.881 -0.242 1.00 97.12 80 ARG A C 1
ATOM 620 O O . ARG A 1 80 ? -0.291 14.664 -1.031 1.00 97.12 80 ARG A O 1
ATOM 627 N N . ASP A 1 81 ? -0.451 12.975 0.449 1.00 97.75 81 ASP A N 1
ATOM 628 C CA . ASP A 1 81 ? -1.892 12.777 0.319 1.00 97.75 81 ASP A CA 1
ATOM 629 C C . ASP A 1 81 ? -2.625 12.840 1.674 1.00 97.75 81 ASP A C 1
ATOM 631 O O . ASP A 1 81 ? -2.772 11.824 2.360 1.00 97.75 81 ASP A O 1
ATOM 635 N N . PRO A 1 82 ? -3.186 14.008 2.037 1.00 96.00 82 PRO A N 1
ATOM 636 C CA . PRO A 1 82 ? -3.930 14.165 3.284 1.00 96.00 82 PRO A CA 1
ATOM 637 C C . PRO A 1 82 ? -5.272 13.416 3.292 1.00 96.00 82 PRO A C 1
ATOM 639 O O . PRO A 1 82 ? -5.895 13.301 4.342 1.00 96.00 82 PRO A O 1
ATOM 642 N N . SER A 1 83 ? -5.750 12.918 2.142 1.00 97.38 83 SER A N 1
ATOM 643 C CA . SER A 1 83 ? -7.002 12.153 2.083 1.00 97.38 83 SER A CA 1
ATOM 644 C C . SER A 1 83 ? -6.843 10.705 2.556 1.00 97.38 83 SER A C 1
ATOM 646 O O . SER A 1 83 ? -7.834 10.027 2.818 1.00 97.38 83 SER A O 1
ATOM 648 N N . GLY A 1 84 ? -5.608 10.206 2.665 1.00 98.00 84 GLY A N 1
ATOM 649 C CA . GLY A 1 84 ? -5.323 8.833 3.073 1.00 98.00 84 GLY A CA 1
ATOM 650 C C . GLY A 1 84 ? -5.537 7.774 1.985 1.00 98.00 84 GLY A C 1
ATOM 651 O O . GLY A 1 84 ? -5.455 6.585 2.292 1.00 98.00 84 GLY A O 1
ATOM 652 N N . ARG A 1 85 ? -5.761 8.157 0.723 1.00 98.31 85 ARG A N 1
ATOM 653 C CA . ARG A 1 85 ? -5.776 7.232 -0.425 1.00 98.31 85 ARG A CA 1
ATOM 654 C C . ARG A 1 85 ? -4.401 6.608 -0.650 1.00 98.31 85 ARG A C 1
ATOM 656 O O . ARG A 1 85 ? -4.310 5.395 -0.801 1.00 98.31 85 ARG A O 1
ATOM 663 N N . ALA A 1 86 ? -3.332 7.401 -0.577 1.00 98.56 86 ALA A N 1
ATOM 664 C CA . ALA A 1 86 ? -1.962 6.902 -0.649 1.00 98.56 86 ALA A CA 1
ATOM 665 C C . ALA A 1 86 ? -1.668 5.916 0.484 1.00 98.56 86 ALA A C 1
ATOM 667 O O . ALA A 1 86 ? -1.004 4.906 0.268 1.00 98.56 86 ALA A O 1
ATOM 668 N N . LEU A 1 87 ? -2.202 6.176 1.683 1.00 98.81 87 LEU A N 1
ATOM 669 C CA . LEU A 1 87 ? -2.085 5.246 2.802 1.00 98.81 87 LEU A CA 1
ATOM 670 C C . LEU A 1 87 ? -2.823 3.936 2.513 1.00 98.81 87 LEU A C 1
ATOM 672 O O . LEU A 1 87 ? -2.237 2.875 2.696 1.00 98.81 87 LEU A O 1
ATOM 676 N N . ALA A 1 88 ? -4.065 3.992 2.029 1.00 98.69 88 ALA A N 1
ATOM 677 C CA . ALA A 1 88 ? -4.818 2.795 1.659 1.00 98.69 88 ALA A CA 1
ATOM 678 C C . ALA A 1 88 ? -4.072 1.948 0.610 1.00 98.69 88 ALA A C 1
ATOM 680 O O . ALA A 1 88 ? -3.905 0.743 0.798 1.00 98.69 88 ALA A O 1
ATOM 681 N N . GLU A 1 89 ? -3.549 2.576 -0.446 1.00 98.62 89 GLU A N 1
ATOM 682 C CA . GLU A 1 89 ? -2.794 1.882 -1.497 1.00 98.62 89 GLU A CA 1
ATOM 683 C C . GLU A 1 89 ? -1.462 1.310 -0.989 1.00 98.62 89 GLU A C 1
ATOM 685 O O . GLU A 1 89 ? -1.119 0.163 -1.283 1.00 98.62 89 GLU A O 1
ATOM 690 N N . ALA A 1 90 ? -0.726 2.064 -0.167 1.00 98.75 90 ALA A N 1
ATOM 691 C CA . ALA A 1 90 ? 0.524 1.606 0.433 1.00 98.75 90 ALA A CA 1
ATOM 692 C C . ALA A 1 90 ? 0.308 0.386 1.341 1.00 98.75 90 ALA A C 1
ATOM 694 O O . ALA A 1 90 ? 1.067 -0.584 1.278 1.00 98.75 90 ALA A O 1
ATOM 695 N N . LEU A 1 91 ? -0.747 0.414 2.160 1.00 98.88 91 LEU A N 1
ATOM 696 C CA . LEU A 1 91 ? -1.128 -0.693 3.035 1.00 98.88 91 LEU A CA 1
ATOM 697 C C . LEU A 1 91 ? -1.534 -1.928 2.228 1.00 98.88 91 LEU A C 1
ATOM 699 O O . LEU A 1 91 ? -1.036 -3.022 2.500 1.00 98.88 91 LEU A O 1
ATOM 703 N N . ALA A 1 92 ? -2.369 -1.756 1.202 1.00 98.69 92 ALA A N 1
ATOM 704 C CA . ALA A 1 92 ? -2.768 -2.845 0.320 1.00 98.69 92 ALA A CA 1
ATOM 705 C C . ALA A 1 92 ? -1.556 -3.469 -0.396 1.00 98.69 92 ALA A C 1
ATOM 707 O O . ALA A 1 92 ? -1.446 -4.694 -0.486 1.00 98.69 92 ALA A O 1
ATOM 708 N N . MET A 1 93 ? -0.615 -2.644 -0.869 1.00 98.25 93 MET A N 1
ATOM 709 C CA . MET A 1 93 ? 0.626 -3.099 -1.501 1.00 98.25 93 MET A CA 1
ATOM 710 C C . MET A 1 93 ? 1.481 -3.927 -0.532 1.00 98.25 93 MET A C 1
ATOM 712 O O . MET A 1 93 ? 1.817 -5.073 -0.843 1.00 98.25 93 MET A O 1
ATOM 716 N N . LEU A 1 94 ? 1.769 -3.400 0.664 1.00 98.69 94 LEU A N 1
ATOM 717 C CA . LEU A 1 94 ? 2.564 -4.107 1.674 1.00 98.69 94 LEU A CA 1
ATOM 718 C C . LEU A 1 94 ? 1.888 -5.407 2.130 1.00 98.69 94 LEU A C 1
ATOM 720 O O . LEU A 1 94 ? 2.563 -6.429 2.279 1.00 98.69 94 LEU A O 1
ATOM 724 N N . ARG A 1 95 ? 0.557 -5.407 2.284 1.00 98.50 95 ARG A N 1
ATOM 725 C CA . ARG A 1 95 ? -0.221 -6.604 2.624 1.00 98.50 95 ARG A CA 1
ATOM 726 C C . ARG A 1 95 ? -0.073 -7.695 1.565 1.00 98.50 95 ARG A C 1
ATOM 728 O O . ARG A 1 95 ? 0.247 -8.834 1.906 1.00 98.50 95 ARG A O 1
ATOM 735 N N . ARG A 1 96 ? -0.249 -7.354 0.281 1.00 97.94 96 ARG A N 1
ATOM 736 C CA . ARG A 1 96 ? -0.061 -8.295 -0.844 1.00 97.94 96 ARG A CA 1
ATOM 737 C C . ARG A 1 96 ? 1.382 -8.799 -0.939 1.00 97.94 96 ARG A C 1
ATOM 739 O O . ARG A 1 96 ? 1.600 -9.934 -1.351 1.00 97.94 96 ARG A O 1
ATOM 746 N N . ALA A 1 97 ? 2.357 -7.987 -0.533 1.00 97.50 97 ALA A N 1
ATOM 747 C CA . ALA A 1 97 ? 3.765 -8.373 -0.468 1.00 97.50 97 ALA A CA 1
ATOM 748 C C . ALA A 1 97 ? 4.122 -9.238 0.761 1.00 97.50 97 ALA A C 1
ATOM 750 O O . ALA A 1 97 ? 5.254 -9.711 0.846 1.00 97.50 97 ALA A O 1
ATOM 751 N N . GLY A 1 98 ? 3.192 -9.452 1.700 1.00 97.75 98 GLY A N 1
ATOM 752 C CA . GLY A 1 98 ? 3.435 -10.184 2.949 1.00 97.75 98 GLY A CA 1
ATOM 753 C C . GLY A 1 98 ? 4.210 -9.388 4.006 1.00 97.75 98 GLY A C 1
ATOM 754 O O . GLY A 1 98 ? 4.612 -9.946 5.022 1.00 97.75 98 GLY A O 1
ATOM 755 N N . MET A 1 99 ? 4.400 -8.082 3.802 1.00 98.38 99 MET A N 1
ATOM 756 C CA . MET A 1 99 ? 5.171 -7.194 4.680 1.00 98.38 99 MET A CA 1
ATOM 757 C C . MET A 1 99 ? 4.287 -6.620 5.795 1.00 98.38 99 MET A C 1
ATOM 759 O O . MET A 1 99 ? 4.148 -5.406 5.942 1.00 98.38 99 MET A O 1
ATOM 763 N N . LEU A 1 100 ? 3.640 -7.505 6.558 1.00 98.38 100 LEU A N 1
ATOM 764 C CA . LEU A 1 100 ? 2.557 -7.136 7.479 1.00 98.38 100 LEU A CA 1
ATOM 765 C C . LEU A 1 100 ? 3.027 -6.224 8.618 1.00 98.38 100 LEU A C 1
ATOM 767 O O . LEU A 1 100 ? 2.343 -5.257 8.938 1.00 98.38 100 LEU A O 1
ATOM 771 N N . ASP A 1 101 ? 4.210 -6.472 9.185 1.00 98.06 101 ASP A N 1
ATOM 772 C CA . ASP A 1 101 ? 4.765 -5.622 10.247 1.00 98.06 101 ASP A CA 1
ATOM 773 C C . ASP A 1 101 ? 5.078 -4.205 9.755 1.00 98.06 101 ASP A C 1
ATOM 775 O O . ASP A 1 101 ? 4.749 -3.227 10.429 1.00 98.06 101 ASP A O 1
ATOM 779 N N . ALA A 1 102 ? 5.649 -4.080 8.553 1.00 98.25 102 ALA A N 1
ATOM 780 C CA . ALA A 1 102 ? 5.890 -2.780 7.930 1.00 98.25 102 ALA A CA 1
ATOM 781 C C . ALA A 1 102 ? 4.567 -2.052 7.639 1.00 98.25 102 ALA A C 1
ATOM 783 O O . ALA A 1 102 ? 4.460 -0.847 7.866 1.00 98.25 102 ALA A O 1
ATOM 784 N N . ALA A 1 103 ? 3.541 -2.785 7.195 1.00 98.62 103 ALA A N 1
ATOM 785 C CA . ALA A 1 103 ? 2.222 -2.225 6.928 1.00 98.62 103 ALA A CA 1
ATOM 786 C C . ALA A 1 103 ? 1.555 -1.700 8.210 1.00 98.62 103 ALA A C 1
ATOM 788 O O . ALA A 1 103 ? 1.081 -0.565 8.233 1.00 98.62 103 ALA A O 1
ATOM 789 N N . LEU A 1 104 ? 1.580 -2.477 9.300 1.00 98.38 104 LEU A N 1
ATOM 790 C CA . LEU A 1 104 ? 1.055 -2.040 10.598 1.00 98.38 104 LEU A CA 1
ATOM 791 C C . LEU A 1 104 ? 1.815 -0.823 11.134 1.00 98.38 104 LEU A C 1
ATOM 793 O O . LEU A 1 104 ? 1.184 0.134 11.578 1.00 98.38 104 LEU A O 1
ATOM 797 N N . SER A 1 105 ? 3.148 -0.824 11.045 1.00 97.94 105 SER A N 1
ATOM 798 C CA . SER A 1 105 ? 3.984 0.311 11.458 1.00 97.94 105 SER A CA 1
ATOM 799 C C . SER A 1 105 ? 3.612 1.597 10.707 1.00 97.94 105 SER A C 1
ATOM 801 O O . SER A 1 105 ? 3.336 2.629 11.327 1.00 97.94 105 SER A O 1
ATOM 803 N N . LEU A 1 106 ? 3.510 1.526 9.373 1.00 98.50 106 LEU A N 1
ATOM 804 C CA . LEU A 1 106 ? 3.109 2.657 8.535 1.00 98.50 106 LEU A CA 1
ATOM 805 C C . LEU A 1 106 ? 1.698 3.148 8.895 1.00 98.50 106 LEU A C 1
ATOM 807 O O . LEU A 1 106 ? 1.494 4.349 9.090 1.00 98.50 106 LEU A O 1
ATOM 811 N N . GLY A 1 107 ? 0.740 2.226 9.013 1.00 97.88 107 GLY A N 1
ATOM 812 C CA . GLY A 1 107 ? -0.657 2.534 9.305 1.00 97.88 107 GLY A CA 1
ATOM 813 C C . GLY A 1 107 ? -0.864 3.181 10.670 1.00 97.88 107 GLY A C 1
ATOM 814 O O . GLY A 1 107 ? -1.510 4.222 10.751 1.00 97.88 107 GLY A O 1
ATOM 815 N N . VAL A 1 108 ? -0.273 2.633 11.735 1.00 94.62 108 VAL A N 1
ATOM 816 C CA . VAL A 1 108 ? -0.385 3.192 13.095 1.00 94.62 108 VAL A CA 1
ATOM 817 C C . VAL A 1 108 ? 0.215 4.600 13.180 1.00 94.62 108 VAL A C 1
ATOM 819 O O . VAL A 1 108 ? -0.332 5.458 13.873 1.00 94.62 108 VAL A O 1
ATOM 822 N N . GLY A 1 109 ? 1.305 4.870 12.453 1.00 96.25 109 GLY A N 1
ATOM 823 C CA . GLY A 1 109 ? 1.932 6.194 12.431 1.00 96.25 109 GLY A CA 1
ATOM 824 C C . GLY A 1 109 ? 1.085 7.274 11.748 1.00 96.25 109 GLY A C 1
ATOM 825 O O . GLY A 1 109 ? 1.072 8.426 12.194 1.00 96.25 109 GLY A O 1
ATOM 826 N N . HIS A 1 110 ? 0.348 6.907 10.696 1.00 97.94 110 HIS A N 1
ATOM 827 C CA . HIS A 1 110 ? -0.227 7.884 9.767 1.00 97.94 110 HIS A CA 1
ATOM 828 C C . HIS A 1 110 ? -1.748 7.879 9.684 1.00 97.94 110 HIS A C 1
ATOM 830 O O . HIS A 1 110 ? -2.322 8.873 9.252 1.00 97.94 110 HIS A O 1
ATOM 836 N N . TRP A 1 111 ? -2.434 6.808 10.079 1.00 98.31 111 TRP A N 1
ATOM 837 C CA . TRP A 1 111 ? -3.881 6.746 9.921 1.00 98.31 111 TRP A CA 1
ATOM 838 C C . TRP A 1 111 ? -4.598 7.753 10.831 1.00 98.31 111 TRP A C 1
ATOM 840 O O . TRP A 1 111 ? -4.313 7.877 12.029 1.00 98.31 111 TRP A O 1
ATOM 850 N N . ARG A 1 112 ? -5.545 8.489 10.241 1.00 97.94 112 ARG A N 1
ATOM 851 C CA . ARG A 1 112 ? -6.438 9.434 10.916 1.00 97.94 112 ARG A CA 1
ATOM 852 C C . ARG A 1 112 ? -7.889 9.038 10.616 1.00 97.94 112 ARG A C 1
ATOM 854 O O . ARG A 1 112 ? -8.433 9.483 9.611 1.00 97.94 112 ARG A O 1
ATOM 861 N N . PRO A 1 113 ? -8.547 8.226 11.467 1.00 96.69 113 PRO A N 1
ATOM 862 C CA . PRO A 1 113 ? -9.854 7.626 11.159 1.00 96.69 113 PRO A CA 1
ATOM 863 C C . PRO A 1 113 ? -10.988 8.612 10.847 1.00 96.69 113 PRO A C 1
ATOM 865 O O . PRO A 1 113 ? -11.969 8.235 10.223 1.00 96.69 113 PRO A O 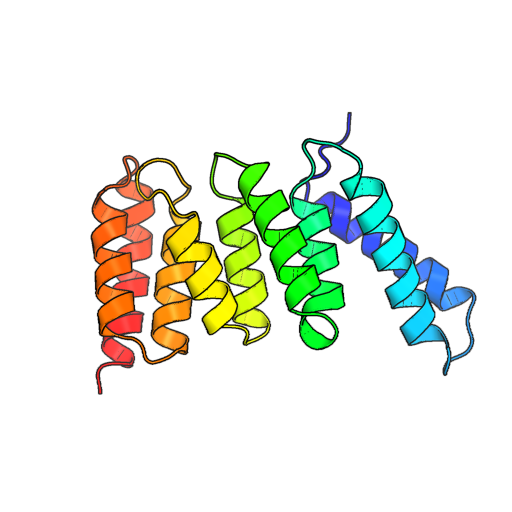1
ATOM 868 N N . ARG A 1 114 ? -10.881 9.869 11.295 1.00 97.50 114 ARG A N 1
ATOM 869 C CA . ARG A 1 114 ? -11.895 10.912 11.055 1.00 97.50 114 ARG A CA 1
ATOM 870 C C . ARG A 1 114 ? -11.684 11.688 9.753 1.00 97.50 114 ARG A C 1
ATOM 872 O O . ARG A 1 114 ? -12.588 12.402 9.336 1.00 97.50 114 ARG A O 1
ATOM 879 N N . GLU A 1 115 ? -10.488 11.600 9.180 1.00 97.19 115 GLU A N 1
ATOM 880 C CA . GLU A 1 115 ? -10.025 12.439 8.066 1.00 97.19 115 GLU A CA 1
ATOM 881 C C . GLU A 1 115 ? -9.733 11.606 6.818 1.00 97.19 115 GLU A C 1
ATOM 883 O O . GLU A 1 115 ? -10.022 12.034 5.704 1.00 97.19 115 GLU A O 1
ATOM 888 N N . HIS A 1 116 ? -9.153 10.421 7.007 1.00 98.25 116 HIS A N 1
ATOM 889 C CA . HIS A 1 116 ? -8.747 9.546 5.921 1.00 98.25 116 HIS A CA 1
ATOM 890 C C . HIS A 1 116 ? -9.910 8.703 5.417 1.00 98.25 116 HIS A C 1
ATOM 892 O O . HIS A 1 116 ? -10.773 8.300 6.194 1.00 98.25 116 HIS A O 1
ATOM 898 N N . VAL A 1 117 ? -9.849 8.350 4.134 1.00 97.75 117 VAL A N 1
ATOM 899 C CA . VAL A 1 117 ? -10.805 7.442 3.500 1.00 97.75 117 VAL A CA 1
ATOM 900 C C . VAL A 1 117 ? -10.958 6.116 4.284 1.00 97.75 117 VAL A C 1
ATOM 902 O O . VAL A 1 117 ? -9.954 5.578 4.780 1.00 97.75 117 VAL A O 1
ATOM 905 N N . PRO A 1 118 ? -12.180 5.551 4.399 1.00 97.75 118 PRO A N 1
ATOM 906 C CA . PRO A 1 118 ? -12.432 4.312 5.146 1.00 97.75 118 PRO A CA 1
ATOM 907 C C . PRO A 1 118 ? -11.580 3.119 4.691 1.00 97.75 118 PRO A C 1
ATOM 909 O O . PRO A 1 118 ? -11.236 2.247 5.492 1.00 97.75 118 PRO A O 1
ATOM 912 N N . GLU A 1 119 ? -11.179 3.098 3.420 1.00 97.94 119 GLU A N 1
ATOM 913 C CA . GLU A 1 119 ? -10.330 2.081 2.802 1.00 97.94 119 GLU A CA 1
ATOM 914 C C . GLU A 1 119 ? -8.997 1.892 3.536 1.00 97.94 119 GLU A C 1
ATOM 916 O O . GLU A 1 119 ? -8.526 0.761 3.655 1.00 97.94 119 GLU A O 1
ATOM 921 N N . ALA A 1 120 ? -8.402 2.961 4.078 1.00 98.25 120 ALA A N 1
ATOM 922 C CA . ALA A 1 120 ? -7.161 2.851 4.844 1.00 98.25 120 ALA A CA 1
ATOM 923 C C . ALA A 1 120 ? -7.367 2.048 6.141 1.00 98.25 120 ALA A C 1
ATOM 925 O O . ALA A 1 120 ? -6.541 1.208 6.500 1.00 98.25 120 ALA A O 1
ATOM 926 N N . GLY A 1 121 ? -8.499 2.261 6.820 1.00 97.88 121 GLY A N 1
ATOM 927 C CA . GLY A 1 121 ? -8.864 1.487 8.005 1.00 97.88 121 GLY A CA 1
ATOM 928 C C . GLY A 1 121 ? -9.245 0.049 7.669 1.00 97.88 121 GLY A C 1
ATOM 929 O O . GLY A 1 121 ? -8.845 -0.867 8.386 1.00 97.88 121 GLY A O 1
ATOM 930 N N . ARG A 1 122 ? -9.935 -0.174 6.539 1.00 98.19 122 ARG A N 1
ATOM 931 C CA . ARG A 1 122 ? -10.202 -1.525 6.020 1.00 98.19 122 ARG A CA 1
ATOM 932 C C . ARG A 1 122 ? -8.909 -2.318 5.862 1.00 98.19 122 ARG A C 1
ATOM 934 O O . ARG A 1 122 ? -8.831 -3.437 6.364 1.00 98.19 122 ARG A O 1
ATOM 941 N N . GLU A 1 123 ? -7.900 -1.759 5.192 1.00 98.62 123 GLU A N 1
ATOM 942 C CA . GLU A 1 123 ? -6.625 -2.461 5.017 1.00 98.62 123 GLU A CA 1
ATOM 943 C C . GLU A 1 123 ? -5.943 -2.728 6.364 1.00 98.62 123 GLU A C 1
ATOM 945 O O . GLU A 1 123 ? -5.447 -3.831 6.564 1.00 98.62 123 GLU A O 1
ATOM 950 N N . LEU A 1 124 ? -5.978 -1.801 7.330 1.00 98.38 124 LEU A N 1
ATOM 951 C CA . LEU A 1 124 ? -5.416 -2.046 8.667 1.00 98.38 124 LEU A CA 1
ATOM 952 C C . LEU A 1 124 ? -6.076 -3.220 9.396 1.00 98.38 124 LEU A C 1
ATOM 954 O O . LEU A 1 124 ? -5.375 -4.031 10.006 1.00 98.38 124 LEU A O 1
ATOM 958 N N . VAL A 1 125 ? -7.402 -3.347 9.311 1.00 98.31 125 VAL A N 1
ATOM 959 C CA . VAL A 1 125 ? -8.114 -4.507 9.866 1.00 98.31 125 VAL A CA 1
ATOM 960 C C . VAL A 1 125 ? -7.669 -5.789 9.161 1.00 98.31 125 VAL A C 1
ATOM 962 O O . VAL A 1 125 ? -7.297 -6.752 9.830 1.00 98.31 125 VAL A O 1
ATOM 965 N N . GLN A 1 126 ? -7.634 -5.795 7.825 1.00 98.56 126 GLN A N 1
ATOM 966 C CA . GLN A 1 126 ? -7.219 -6.964 7.040 1.00 98.56 126 GLN A CA 1
ATOM 967 C C . GLN A 1 126 ? -5.770 -7.378 7.326 1.00 98.56 126 GLN A C 1
ATOM 969 O O . GLN A 1 126 ? -5.489 -8.564 7.484 1.00 98.56 126 GLN A O 1
ATOM 974 N N . ILE A 1 127 ? -4.852 -6.414 7.436 1.00 98.69 127 ILE A N 1
ATOM 975 C CA . ILE A 1 127 ? -3.451 -6.654 7.796 1.00 98.69 127 ILE A CA 1
ATOM 976 C C . ILE A 1 127 ? -3.367 -7.271 9.193 1.00 98.69 127 ILE A C 1
ATOM 978 O O . ILE A 1 127 ? -2.663 -8.263 9.377 1.00 98.69 127 ILE A O 1
ATOM 982 N N . ALA A 1 128 ? -4.081 -6.712 10.174 1.00 98.50 128 ALA A N 1
ATOM 983 C CA . ALA A 1 128 ? -4.063 -7.220 11.541 1.00 98.50 128 ALA A CA 1
ATOM 984 C C . ALA A 1 128 ? -4.621 -8.650 11.629 1.00 98.50 128 ALA A C 1
ATOM 986 O O . ALA A 1 128 ? -4.028 -9.481 12.316 1.00 98.50 128 ALA A O 1
ATOM 987 N N . VAL A 1 129 ? -5.696 -8.969 10.897 1.00 98.25 129 VAL A N 1
ATOM 988 C CA . VAL A 1 129 ? -6.210 -10.346 10.789 1.00 98.25 129 VAL A CA 1
ATOM 989 C C . VAL A 1 129 ? -5.168 -11.267 10.156 1.00 98.25 129 VAL A C 1
ATOM 991 O O . VAL A 1 129 ? -4.847 -12.304 10.732 1.00 98.25 129 VAL A O 1
ATOM 994 N N . GLN A 1 130 ? -4.582 -10.875 9.021 1.00 97.75 130 GLN A N 1
ATOM 995 C CA . GLN A 1 130 ? -3.576 -11.683 8.325 1.00 97.75 130 GLN A CA 1
ATOM 996 C C . GLN A 1 130 ? -2.313 -11.912 9.176 1.00 97.75 130 GLN A C 1
ATOM 998 O O . GLN A 1 130 ? -1.661 -12.946 9.052 1.00 97.75 130 GLN A O 1
ATOM 1003 N N . ALA A 1 131 ? -1.983 -10.975 10.068 1.00 97.56 131 ALA A N 1
ATOM 1004 C CA . ALA A 1 131 ? -0.885 -11.090 11.026 1.00 97.56 131 ALA A CA 1
ATOM 1005 C C . ALA A 1 131 ? -1.248 -11.898 12.291 1.00 97.56 131 ALA A C 1
ATOM 1007 O O . ALA A 1 131 ? -0.429 -11.993 13.205 1.00 97.56 131 ALA A O 1
ATOM 1008 N N . GLY A 1 132 ? -2.473 -12.429 12.396 1.00 96.88 132 GLY A N 1
ATOM 1009 C CA . GLY A 1 132 ? -2.969 -13.137 13.582 1.00 96.88 132 GLY A CA 1
ATOM 1010 C C . GLY A 1 132 ? -3.220 -12.230 14.795 1.00 96.88 132 GLY A C 1
ATOM 1011 O O . GLY A 1 132 ? -3.364 -12.705 15.919 1.00 96.88 132 GLY A O 1
ATOM 1012 N N . ARG A 1 133 ? -3.273 -10.907 14.605 1.00 97.44 133 ARG A N 1
ATOM 1013 C CA . ARG A 1 133 ? -3.446 -9.902 15.667 1.00 97.44 133 ARG A CA 1
ATOM 1014 C C . ARG A 1 133 ? -4.913 -9.510 15.820 1.00 97.44 133 ARG A C 1
ATOM 1016 O O . ARG A 1 133 ? -5.283 -8.346 15.679 1.00 97.44 133 ARG A O 1
ATOM 1023 N N . ILE A 1 134 ? -5.760 -10.476 16.165 1.00 97.50 134 ILE A N 1
ATOM 1024 C CA . ILE A 1 134 ? -7.222 -10.301 16.239 1.00 97.50 134 ILE A CA 1
ATOM 1025 C C . ILE A 1 134 ? -7.650 -9.168 17.182 1.00 97.50 134 ILE A C 1
ATOM 1027 O O . ILE A 1 134 ? -8.523 -8.366 16.850 1.00 97.50 134 ILE A O 1
ATOM 1031 N N . GLY A 1 135 ? -6.998 -9.034 18.339 1.00 96.94 135 GLY A N 1
ATOM 1032 C CA . GLY A 1 135 ? -7.279 -7.931 19.261 1.00 96.94 135 GLY A CA 1
ATOM 1033 C C . GLY A 1 135 ? -6.965 -6.549 18.674 1.00 96.94 135 GLY A C 1
ATOM 1034 O O . GLY A 1 135 ? -7.619 -5.573 19.028 1.00 96.94 135 GLY A O 1
ATOM 1035 N N . GLU A 1 136 ? -5.980 -6.452 17.779 1.00 97.56 136 GLU A N 1
ATOM 1036 C CA . GLU A 1 136 ? -5.656 -5.218 17.062 1.00 97.56 136 GLU A CA 1
ATOM 1037 C C . GLU A 1 136 ? -6.650 -4.951 15.928 1.00 97.56 136 GLU A C 1
ATOM 1039 O O . GLU A 1 136 ? -7.146 -3.832 15.819 1.00 97.56 136 GLU A O 1
ATOM 1044 N N . ALA A 1 137 ? -7.036 -5.988 15.178 1.00 98.06 137 ALA A N 1
ATOM 1045 C CA . ALA A 1 137 ? -8.074 -5.903 14.152 1.00 98.06 137 ALA A CA 1
ATOM 1046 C C . ALA A 1 137 ? -9.391 -5.342 14.716 1.00 98.06 137 ALA A C 1
ATOM 1048 O O . ALA A 1 137 ? -9.947 -4.397 14.161 1.00 98.06 137 ALA A O 1
ATOM 1049 N N . LYS A 1 138 ? -9.838 -5.844 15.878 1.00 97.88 138 LYS A N 1
ATOM 1050 C CA . LYS A 1 138 ? -11.037 -5.344 16.579 1.00 97.88 138 LYS A CA 1
ATOM 1051 C C . LYS A 1 138 ? -10.918 -3.863 16.967 1.00 97.88 138 LYS A C 1
ATOM 1053 O O . LYS A 1 138 ? -11.892 -3.124 16.865 1.00 97.88 138 LYS A O 1
ATOM 1058 N N . ARG A 1 139 ? -9.730 -3.404 17.386 1.00 97.69 139 ARG A N 1
ATOM 1059 C CA . ARG A 1 139 ? -9.496 -1.984 17.718 1.00 97.69 139 ARG A CA 1
ATOM 1060 C C . ARG A 1 139 ? -9.544 -1.090 16.482 1.00 97.69 139 ARG A C 1
ATOM 1062 O O . ARG A 1 139 ? -10.166 -0.034 16.541 1.00 97.69 139 ARG A O 1
ATOM 1069 N N . HIS A 1 140 ? -8.916 -1.510 15.384 1.00 97.62 140 HIS A N 1
ATOM 1070 C CA . HIS A 1 140 ? -8.963 -0.775 14.116 1.00 97.62 140 HIS A CA 1
ATOM 1071 C C . HIS A 1 140 ? -10.392 -0.706 13.572 1.00 97.62 140 HIS A C 1
ATOM 1073 O O . HIS A 1 140 ? -10.830 0.357 13.142 1.00 97.62 140 HIS A O 1
ATOM 1079 N N . LEU A 1 141 ? -11.157 -1.796 13.686 1.00 97.00 141 LEU A N 1
ATOM 1080 C CA . LEU A 1 141 ? -12.563 -1.818 13.290 1.00 97.00 141 LEU A CA 1
ATOM 1081 C C . LEU A 1 141 ? -13.420 -0.862 14.130 1.00 97.00 141 LEU A C 1
ATOM 1083 O O . LEU A 1 141 ? -14.198 -0.097 13.575 1.00 97.00 141 LEU A O 1
ATOM 1087 N N . ALA A 1 142 ? -13.234 -0.838 15.451 1.00 96.88 142 ALA A N 1
ATOM 1088 C CA . ALA A 1 142 ? -13.926 0.119 16.315 1.00 96.88 142 ALA A CA 1
ATOM 1089 C C . ALA A 1 142 ? -13.544 1.577 15.994 1.00 96.88 142 ALA A C 1
ATOM 1091 O O . ALA A 1 142 ? -14.383 2.471 16.042 1.00 96.88 142 ALA A O 1
ATOM 1092 N N . ALA A 1 143 ? -12.286 1.838 15.627 1.00 96.75 143 ALA A N 1
ATOM 1093 C CA . ALA A 1 143 ? -11.838 3.181 15.262 1.00 96.75 143 ALA A CA 1
ATOM 1094 C C . ALA A 1 143 ? -12.499 3.714 13.974 1.00 96.75 143 ALA A C 1
ATOM 1096 O O . ALA A 1 143 ? -12.656 4.930 13.847 1.00 96.75 143 ALA A O 1
ATOM 1097 N N . LEU A 1 144 ? -12.927 2.838 13.052 1.00 95.12 144 LEU A N 1
ATOM 1098 C CA . LEU A 1 144 ? -13.669 3.236 11.847 1.00 95.12 144 LEU A CA 1
ATOM 1099 C C . LEU A 1 144 ? -15.002 3.925 12.172 1.00 95.12 144 LEU A C 1
ATOM 1101 O O . LEU A 1 144 ? -15.444 4.771 11.400 1.00 95.12 144 LEU A O 1
ATOM 1105 N N . GLU A 1 145 ? -15.608 3.649 13.331 1.00 92.94 145 GLU A N 1
ATOM 1106 C CA . GLU A 1 145 ? -16.863 4.292 13.750 1.00 92.94 145 GLU A CA 1
ATOM 1107 C C . GLU A 1 145 ? -16.716 5.811 13.938 1.00 92.94 145 GLU A C 1
ATOM 1109 O O . GLU A 1 145 ? -17.704 6.542 13.898 1.00 92.94 145 GLU A O 1
ATOM 1114 N N . ALA A 1 146 ? -15.487 6.314 14.096 1.00 93.44 146 ALA A N 1
ATOM 1115 C CA . ALA A 1 146 ? -15.219 7.744 14.210 1.00 93.44 146 ALA A CA 1
ATOM 1116 C C . ALA A 1 146 ? -15.293 8.501 12.865 1.00 93.44 146 ALA A C 1
ATOM 1118 O O . ALA A 1 146 ? -15.289 9.738 12.870 1.00 93.44 146 ALA A O 1
ATOM 1119 N N . HIS A 1 147 ? -15.332 7.797 11.729 1.00 96.50 147 HIS A N 1
ATOM 1120 C CA . HIS A 1 147 ? -15.354 8.406 10.398 1.00 96.50 147 HIS A CA 1
ATOM 1121 C C . HIS A 1 147 ? -16.707 9.094 10.118 1.00 96.50 147 HIS A C 1
ATOM 1123 O O . HIS A 1 147 ? -17.752 8.548 10.452 1.00 96.50 147 HIS A O 1
ATOM 1129 N N . PRO A 1 148 ? -16.760 10.286 9.503 1.00 95.12 148 PRO A N 1
ATOM 1130 C CA . PRO A 1 148 ? -18.023 11.008 9.306 1.00 95.12 148 PRO A CA 1
ATOM 1131 C C . PRO A 1 148 ? -18.992 10.328 8.323 1.00 95.12 148 PRO A C 1
ATOM 1133 O O . PRO A 1 148 ? -20.206 10.424 8.498 1.00 95.12 148 PRO A O 1
ATOM 1136 N N . ASP A 1 149 ? -18.478 9.636 7.304 1.00 93.75 149 ASP A N 1
ATOM 1137 C CA . ASP A 1 149 ? -19.298 8.869 6.358 1.00 93.75 149 ASP A CA 1
ATOM 1138 C C . ASP A 1 149 ? -19.634 7.485 6.926 1.00 93.75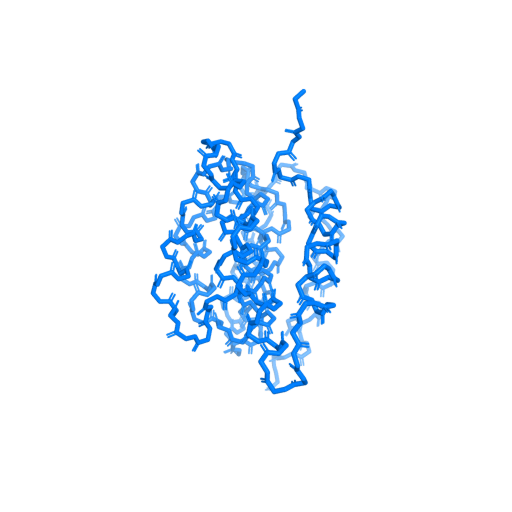 149 ASP A C 1
ATOM 1140 O O . ASP A 1 149 ? -18.910 6.508 6.727 1.00 93.75 149 ASP A O 1
ATOM 1144 N N . GLN A 1 150 ? -20.734 7.422 7.671 1.00 92.75 150 GLN A N 1
ATOM 1145 C CA . GLN A 1 150 ? -21.218 6.192 8.302 1.00 92.75 150 GLN A CA 1
ATOM 1146 C C . GLN A 1 150 ? -21.819 5.201 7.294 1.00 92.75 150 GLN A C 1
ATOM 1148 O O . GLN A 1 150 ? -21.912 4.015 7.601 1.00 92.75 150 GLN A O 1
ATOM 1153 N N . GLY A 1 151 ? -22.215 5.662 6.100 1.00 91.44 151 GLY A N 1
ATOM 1154 C CA . GLY A 1 151 ? -22.713 4.787 5.039 1.00 91.44 151 GLY A CA 1
ATOM 1155 C C . GLY A 1 151 ? -21.584 3.925 4.486 1.00 91.44 151 GLY A C 1
ATOM 1156 O O . GLY A 1 151 ? -21.673 2.701 4.520 1.00 91.44 151 GLY A O 1
ATOM 1157 N N . ALA A 1 152 ? -20.481 4.567 4.093 1.00 89.81 152 ALA A N 1
ATOM 1158 C CA . ALA A 1 152 ? -19.289 3.870 3.614 1.00 89.81 152 ALA A CA 1
ATOM 1159 C C . ALA A 1 152 ? -18.686 2.927 4.675 1.00 89.81 152 ALA A C 1
ATOM 1161 O O . ALA A 1 152 ? -18.237 1.830 4.352 1.00 89.81 152 ALA A O 1
ATOM 1162 N N . VAL A 1 153 ? -18.697 3.321 5.954 1.00 93.50 153 VAL A N 1
ATOM 1163 C CA . VAL A 1 153 ? -18.220 2.460 7.054 1.00 93.50 153 VAL A CA 1
ATOM 1164 C C . VAL A 1 153 ? -19.146 1.271 7.304 1.00 93.50 153 VAL A C 1
ATOM 1166 O O . VAL A 1 153 ? -18.657 0.180 7.595 1.00 93.50 153 VAL A O 1
ATOM 1169 N N . GLY A 1 154 ? -20.464 1.463 7.206 1.00 92.12 154 GLY A N 1
ATOM 1170 C CA . GLY A 1 154 ? -21.455 0.427 7.495 1.00 92.12 154 GLY A CA 1
ATOM 1171 C C . GLY A 1 154 ? -21.265 -0.827 6.644 1.00 92.12 154 GLY A C 1
ATOM 1172 O O . GLY A 1 154 ? -21.198 -1.926 7.198 1.00 92.12 154 GLY A O 1
ATOM 1173 N N . ASP A 1 155 ? -21.103 -0.646 5.332 1.00 89.81 155 ASP A N 1
ATOM 1174 C CA . ASP A 1 155 ? -20.881 -1.746 4.386 1.00 89.81 155 ASP A CA 1
ATOM 1175 C C . ASP A 1 155 ? -19.569 -2.483 4.692 1.00 89.81 155 ASP A C 1
ATOM 1177 O O . ASP A 1 155 ? -19.541 -3.708 4.805 1.00 89.81 155 ASP A O 1
ATOM 1181 N N . LEU A 1 156 ? -18.487 -1.732 4.930 1.00 93.44 156 LEU A N 1
ATOM 1182 C CA . LEU A 1 156 ? -17.180 -2.303 5.261 1.00 93.44 156 LEU A CA 1
ATOM 1183 C C . LEU A 1 156 ? -17.198 -3.101 6.563 1.00 93.44 156 LEU A C 1
ATOM 1185 O O . LEU A 1 156 ? -16.532 -4.131 6.670 1.00 93.44 156 LEU A O 1
ATOM 1189 N N . ARG A 1 157 ? -17.932 -2.625 7.570 1.00 94.06 157 ARG A N 1
ATOM 1190 C CA . ARG A 1 157 ? -17.938 -3.241 8.896 1.00 94.06 157 ARG A CA 1
ATOM 1191 C C . ARG A 1 157 ? -18.503 -4.655 8.862 1.00 94.06 157 ARG A C 1
ATOM 1193 O O . ARG A 1 157 ? -17.946 -5.521 9.523 1.00 94.06 157 ARG A O 1
ATOM 1200 N N . ILE A 1 158 ? -19.546 -4.897 8.066 1.00 93.00 158 ILE A N 1
ATOM 1201 C CA . ILE A 1 158 ? -20.161 -6.226 7.928 1.00 93.00 158 ILE A CA 1
ATOM 1202 C C . ILE A 1 158 ? -19.124 -7.249 7.447 1.00 93.00 158 ILE A C 1
ATOM 1204 O O . ILE A 1 158 ? -18.951 -8.299 8.071 1.00 93.00 158 ILE A O 1
ATOM 1208 N N . ASP A 1 159 ? -18.395 -6.916 6.382 1.00 94.44 159 ASP A N 1
ATOM 1209 C CA . ASP A 1 159 ? -17.385 -7.802 5.800 1.00 94.44 159 ASP A CA 1
ATOM 1210 C C . ASP A 1 159 ? -16.197 -8.019 6.752 1.00 94.44 159 ASP A C 1
ATOM 1212 O O . ASP A 1 159 ? -15.680 -9.133 6.889 1.00 94.44 159 ASP A O 1
ATOM 1216 N N . LEU A 1 160 ? -15.765 -6.958 7.437 1.00 96.12 160 LEU A N 1
ATOM 1217 C CA . LEU A 1 160 ? -14.626 -6.995 8.354 1.00 96.12 160 LEU A CA 1
ATOM 1218 C C . LEU A 1 160 ? -14.933 -7.749 9.654 1.00 96.12 160 LEU A C 1
ATOM 1220 O O . LEU A 1 160 ? -14.086 -8.511 10.120 1.00 96.12 160 LEU A O 1
ATOM 1224 N N . ASP A 1 161 ? -16.134 -7.596 10.215 1.00 95.31 161 ASP A N 1
ATOM 1225 C CA . ASP A 1 161 ? -16.579 -8.365 11.383 1.00 95.31 161 ASP A CA 1
ATOM 1226 C C . ASP A 1 161 ? -16.619 -9.863 11.064 1.00 95.31 161 ASP A C 1
ATOM 1228 O O . ASP A 1 161 ? -16.079 -10.679 11.815 1.00 95.31 161 ASP A O 1
ATOM 1232 N N . ALA A 1 162 ? -17.198 -10.237 9.917 1.00 94.56 162 ALA A N 1
ATOM 1233 C CA . ALA A 1 162 ? -17.236 -11.629 9.474 1.00 94.56 162 ALA A CA 1
ATOM 1234 C C . ALA A 1 162 ? -15.820 -12.212 9.309 1.00 94.56 162 ALA A C 1
ATOM 1236 O O . ALA A 1 162 ? -15.544 -13.336 9.743 1.00 94.56 162 ALA A O 1
ATOM 1237 N N . MET A 1 163 ? -14.899 -11.429 8.740 1.00 95.31 163 MET A N 1
ATOM 1238 C CA . MET A 1 163 ? -13.496 -11.813 8.598 1.00 95.31 163 MET A CA 1
ATOM 1239 C C . MET A 1 163 ? -12.828 -12.049 9.957 1.00 95.31 163 MET A C 1
ATOM 1241 O O . MET A 1 163 ? -12.196 -13.090 10.143 1.00 95.31 163 MET A O 1
ATOM 1245 N N . ILE A 1 164 ? -12.990 -11.131 10.912 1.00 96.19 164 ILE A N 1
ATOM 1246 C CA . ILE A 1 164 ? -12.427 -11.261 12.262 1.00 96.19 164 ILE A CA 1
ATOM 1247 C C . ILE A 1 164 ? -12.953 -12.523 12.952 1.00 96.19 164 ILE A C 1
ATOM 1249 O O . ILE A 1 164 ? -12.161 -13.292 13.493 1.00 96.19 164 ILE A O 1
ATOM 1253 N N . LEU A 1 165 ? -14.267 -12.758 12.907 1.00 94.31 165 LEU A N 1
ATOM 1254 C CA . LEU A 1 165 ? -14.899 -13.909 13.558 1.00 94.31 165 LEU A CA 1
ATOM 1255 C C . LEU A 1 165 ? -14.375 -15.242 13.021 1.00 94.31 165 LEU A C 1
ATOM 1257 O O . LEU A 1 165 ? -14.145 -16.163 13.798 1.00 94.31 165 LEU A O 1
ATOM 1261 N N . SER A 1 166 ? -14.131 -15.336 11.712 1.00 93.62 166 SER A N 1
ATOM 1262 C CA . SER A 1 166 ? -13.584 -16.556 11.101 1.00 93.62 166 SER A CA 1
ATOM 1263 C C . SER A 1 166 ? -12.147 -16.899 11.532 1.00 93.62 166 SER A C 1
ATOM 1265 O O . SER A 1 166 ? -11.703 -18.020 11.297 1.00 93.62 166 SER A O 1
ATOM 1267 N N . HIS A 1 167 ? -11.430 -15.964 12.168 1.00 91.38 167 HIS A N 1
ATOM 1268 C CA . HIS A 1 167 ? -10.037 -16.121 12.605 1.00 91.38 167 HIS A CA 1
ATOM 1269 C C . HIS A 1 167 ? -9.865 -16.085 14.140 1.00 91.38 167 HIS A C 1
ATOM 1271 O O . HIS A 1 167 ? -8.736 -16.073 14.622 1.00 91.38 167 HIS A O 1
ATOM 1277 N N . ASP A 1 168 ? -10.956 -16.065 14.915 1.00 81.94 168 ASP A N 1
ATOM 1278 C CA . ASP A 1 168 ? -10.956 -15.985 16.391 1.00 81.94 168 ASP A CA 1
ATOM 1279 C C . ASP A 1 168 ? -11.022 -17.382 17.063 1.00 81.94 168 ASP A C 1
ATOM 1281 O O . ASP A 1 168 ? -11.614 -17.532 18.133 1.00 81.94 168 ASP A O 1
ATOM 1285 N N . HIS A 1 169 ? -10.473 -18.418 16.408 1.00 63.19 169 HIS A N 1
ATOM 1286 C CA . HIS A 1 169 ? -10.539 -19.833 16.817 1.00 63.19 169 HIS A CA 1
ATOM 1287 C C . HIS A 1 169 ? -9.232 -20.374 17.402 1.00 63.19 169 HIS A C 1
ATOM 1289 O O . HIS A 1 169 ? -8.155 -20.078 16.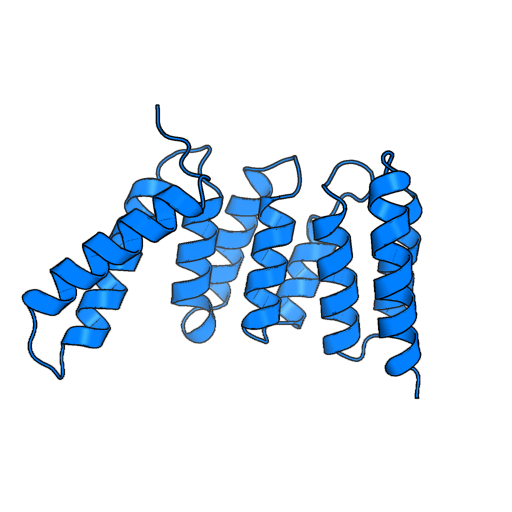838 1.00 63.19 169 HIS A O 1
#

Foldseek 3Di:
DDDLQPPVVLVVVLVVQLVVQQVVDDPVCSVVSSLVSNLVSLVVSVVDLLHLNSLLVNLLSCCVPCVPSSLVSLLSSLVSDQQCPSLLSSLVSCVVVVVLVSNLVSLVVRDDLQRHDLSNLLSNLVSCLVVLNLVRSVVSLVSNVNYPPVVSSVVSSVVSVVSSVVSPD